Protein AF-A0A1M5V7E4-F1 (afdb_monomer_lite)

Radius of gyration: 26.94 Å; chains: 1; bounding box: 75×22×78 Å

Secondary structure (DSSP, 8-state):
--HHHHHHHHHHHHHHHHHHHHHHHHHHHHHHHHHHHHHHHHHHHHHHHTTHHHHHHHHHHHHHHHHHH---HHHHHHHHHHHHHHHHHHHHHHH-----SHHHHHT-HHHHHHHHHHHHHHHHHHHHHHHHHHHHH--

Foldseek 3Di:
DPVPVVVVVVVVVVVVVVVVVVVVVVLVVQLVVLVVLLVLLVVLLVVLVVCLVVLVVLLVLLVVVCVVPPDDVLSVVLNVLSVVLVVLSVVLVVVDDRQDDSVSSSVCVVVSVVSSVSSVVSSVSSVVSSVSSVVVNVD

pLDDT: mean 88.49, std 16.01, range [44.75, 98.88]

Structure (mmCIF, N/CA/C/O backbone):
data_AF-A0A1M5V7E4-F1
#
_entry.id   AF-A0A1M5V7E4-F1
#
loop_
_atom_site.group_PDB
_atom_site.id
_atom_site.type_symbol
_atom_site.label_atom_id
_atom_site.label_alt_id
_atom_site.label_comp_id
_atom_site.label_asym_id
_atom_site.label_entity_id
_atom_site.label_seq_id
_atom_site.pdbx_PDB_ins_code
_atom_site.Cartn_x
_atom_site.Cartn_y
_atom_site.Cartn_z
_atom_site.occupancy
_atom_site.B_iso_or_equiv
_atom_site.auth_seq_id
_atom_site.auth_comp_id
_atom_site.auth_asym_id
_atom_site.auth_atom_id
_atom_site.pdbx_PDB_model_num
ATOM 1 N N . MET A 1 1 ? -52.680 -0.027 52.954 1.00 45.16 1 MET A N 1
ATOM 2 C CA . MET A 1 1 ? -52.586 0.289 51.508 1.00 45.16 1 MET A CA 1
ATOM 3 C C . MET A 1 1 ? -51.191 0.829 51.155 1.00 45.16 1 MET A C 1
ATOM 5 O O . MET A 1 1 ? -51.073 1.968 50.741 1.00 45.16 1 MET A O 1
ATOM 9 N N . ILE A 1 2 ? -50.116 0.048 51.348 1.00 51.44 2 ILE A N 1
ATOM 10 C CA . ILE A 1 2 ? -48.725 0.499 51.071 1.00 51.44 2 ILE A CA 1
ATOM 11 C C . ILE A 1 2 ? -48.002 -0.452 50.093 1.00 51.44 2 ILE A C 1
ATOM 13 O O . ILE A 1 2 ? -47.110 -0.038 49.359 1.00 51.44 2 ILE A O 1
ATOM 17 N N . ALA A 1 3 ? -48.448 -1.709 49.988 1.00 46.22 3 ALA A N 1
ATOM 18 C CA . ALA A 1 3 ? -47.786 -2.734 49.179 1.00 46.22 3 ALA A CA 1
ATOM 19 C C . ALA A 1 3 ? -47.843 -2.480 47.656 1.00 46.22 3 ALA A C 1
ATOM 21 O O . ALA A 1 3 ? -46.914 -2.848 46.942 1.00 46.22 3 ALA A O 1
ATOM 22 N N . SER A 1 4 ? -48.881 -1.810 47.144 1.00 46.06 4 SER A N 1
ATOM 23 C CA . SER A 1 4 ? -49.078 -1.654 45.693 1.00 46.06 4 SER A CA 1
ATOM 24 C C . SER A 1 4 ? -48.144 -0.624 45.035 1.00 46.06 4 SER A C 1
ATOM 26 O O . SER A 1 4 ? -47.805 -0.777 43.864 1.00 46.06 4 SER A O 1
ATOM 28 N N . HIS A 1 5 ? -47.667 0.390 45.770 1.00 44.75 5 HIS A N 1
ATOM 29 C CA . HIS A 1 5 ? -46.775 1.430 45.223 1.00 44.75 5 HIS A CA 1
ATOM 30 C C . HIS A 1 5 ? -45.297 0.995 45.157 1.00 44.75 5 HIS A C 1
ATOM 32 O O . HIS A 1 5 ? -44.544 1.454 44.295 1.00 44.75 5 HIS A O 1
ATOM 38 N N . VAL A 1 6 ? -44.883 0.066 46.026 1.00 51.34 6 VAL A N 1
ATOM 39 C CA . VAL A 1 6 ? -43.507 -0.463 46.076 1.00 51.34 6 VAL A CA 1
ATOM 40 C C . VAL A 1 6 ? -43.249 -1.438 44.920 1.00 51.34 6 VAL A C 1
ATOM 42 O O . VAL A 1 6 ? -42.195 -1.412 44.292 1.00 51.34 6 VAL A O 1
ATOM 45 N N . VAL A 1 7 ? -44.242 -2.255 44.563 1.00 51.19 7 VAL A N 1
ATOM 46 C CA . VAL A 1 7 ? -44.113 -3.250 43.485 1.00 51.19 7 VAL A CA 1
ATOM 47 C C . VAL A 1 7 ? -44.005 -2.590 42.101 1.00 51.19 7 VAL A C 1
ATOM 49 O O . VAL A 1 7 ? -43.234 -3.051 41.259 1.00 51.19 7 VAL A O 1
ATOM 52 N N . GLY A 1 8 ? -44.722 -1.485 41.862 1.00 51.31 8 GLY A N 1
ATOM 53 C CA . GLY A 1 8 ? -44.655 -0.741 40.595 1.00 51.31 8 GLY A CA 1
ATOM 54 C C . GLY A 1 8 ? -43.306 -0.050 40.365 1.00 51.31 8 GLY A C 1
ATOM 55 O O . GLY A 1 8 ? -42.769 -0.089 39.260 1.00 51.31 8 GLY A O 1
ATOM 56 N N . SER A 1 9 ? -42.713 0.508 41.423 1.00 53.75 9 SER A N 1
ATOM 57 C CA . SER A 1 9 ? -41.407 1.177 41.371 1.00 53.75 9 SER A CA 1
ATOM 58 C C . SER A 1 9 ? -40.237 0.193 41.243 1.00 53.75 9 SER A C 1
ATOM 60 O O . SER A 1 9 ? -39.267 0.498 40.555 1.00 53.75 9 SER A O 1
ATOM 62 N N . VAL A 1 10 ? -40.339 -1.015 41.811 1.00 55.62 10 VAL A N 1
ATOM 63 C CA . VAL A 1 10 ? -39.356 -2.099 41.610 1.00 55.62 10 VAL A CA 1
ATOM 64 C C . VAL A 1 10 ? -39.426 -2.667 40.189 1.00 55.62 10 VAL A C 1
ATOM 66 O O . VAL A 1 10 ? -38.387 -2.848 39.562 1.00 55.62 10 VAL A O 1
ATOM 69 N N . ARG A 1 11 ? -40.627 -2.878 39.631 1.00 58.78 11 ARG A N 1
ATOM 70 C CA . ARG A 1 11 ? -40.801 -3.321 38.232 1.00 58.78 11 ARG A CA 1
ATOM 71 C C . ARG A 1 11 ? -40.280 -2.291 37.231 1.00 58.78 11 ARG A C 1
ATOM 73 O O . ARG A 1 11 ? -39.601 -2.664 36.285 1.00 58.78 11 ARG A O 1
ATOM 80 N N . TRP A 1 12 ? -40.529 -1.005 37.474 1.00 52.50 12 TRP A N 1
ATOM 81 C CA . TRP A 1 12 ? -40.000 0.086 36.653 1.00 52.50 12 TRP A CA 1
ATOM 82 C C . TRP A 1 12 ? -38.469 0.187 36.734 1.00 52.50 12 TRP A C 1
ATOM 84 O O . TRP A 1 12 ? -37.808 0.349 35.715 1.00 52.50 12 TRP A O 1
ATOM 94 N N . ARG A 1 13 ? -37.886 0.009 37.928 1.00 61.19 13 ARG A N 1
ATOM 95 C CA . ARG A 1 13 ? -36.425 -0.043 38.124 1.00 61.19 13 ARG A CA 1
ATOM 96 C C . ARG A 1 13 ? -35.781 -1.261 37.460 1.00 61.19 13 ARG A C 1
ATOM 98 O O . ARG A 1 13 ? -34.707 -1.121 36.892 1.00 61.19 13 ARG A O 1
ATOM 105 N N . LEU A 1 14 ? -36.432 -2.424 37.490 1.00 60.66 14 LEU A N 1
ATOM 106 C CA . LEU A 1 14 ? -35.959 -3.635 36.809 1.00 60.66 14 LEU A CA 1
ATOM 107 C C . LEU A 1 14 ? -36.050 -3.510 35.279 1.00 60.66 14 LEU A C 1
ATOM 109 O O . LEU A 1 14 ? -35.132 -3.931 34.584 1.00 60.66 14 LEU A O 1
ATOM 113 N N . LEU A 1 15 ? -37.105 -2.877 34.755 1.00 61.59 15 LEU A N 1
ATOM 114 C CA . LEU A 1 15 ? -37.247 -2.588 33.323 1.00 61.59 15 LEU A CA 1
ATOM 115 C C . LEU A 1 15 ? -36.218 -1.553 32.837 1.00 61.59 15 LEU A C 1
ATOM 117 O O . LEU A 1 15 ? -35.606 -1.747 31.791 1.00 61.59 15 LEU A O 1
ATOM 121 N N . LEU A 1 16 ? -35.963 -0.498 33.620 1.00 61.75 16 LEU A N 1
ATOM 122 C CA . LEU A 1 16 ? -34.913 0.485 33.329 1.00 61.75 16 LEU A CA 1
ATOM 123 C C . LEU A 1 16 ? -33.505 -0.122 33.406 1.00 61.75 16 LEU A C 1
ATOM 125 O O . LEU A 1 16 ? -32.674 0.164 32.549 1.00 61.75 16 LEU A O 1
ATOM 129 N N . ALA A 1 17 ? -33.243 -0.991 34.387 1.00 63.78 17 ALA A N 1
ATOM 130 C CA . ALA A 1 17 ? -31.972 -1.706 34.490 1.00 63.78 17 ALA A CA 1
ATOM 131 C C . ALA A 1 17 ? -31.765 -2.677 33.315 1.00 63.78 17 ALA A C 1
ATOM 133 O O . ALA A 1 17 ? -30.669 -2.751 32.769 1.00 63.78 17 ALA A O 1
ATOM 134 N N . SER A 1 18 ? -32.824 -3.366 32.872 1.00 64.06 18 SER A N 1
ATOM 135 C CA . SER A 1 18 ? -32.777 -4.248 31.700 1.00 64.06 18 SER A CA 1
ATOM 136 C C . SER A 1 18 ? -32.491 -3.488 30.401 1.00 64.06 18 SER A C 1
ATOM 138 O O . SER A 1 18 ? -31.799 -4.018 29.536 1.00 64.06 18 SER A O 1
ATOM 140 N N . PHE A 1 19 ? -32.998 -2.260 30.254 1.00 62.31 19 PHE A N 1
ATOM 141 C CA . PHE A 1 19 ? -32.734 -1.424 29.078 1.00 62.31 19 PHE A CA 1
ATOM 142 C C . PHE A 1 19 ? -31.300 -0.865 29.071 1.00 62.31 19 PHE A C 1
ATOM 144 O O . PHE A 1 19 ? -30.668 -0.799 28.020 1.00 62.31 19 PHE A O 1
ATOM 151 N N . LEU A 1 20 ? -30.749 -0.533 30.245 1.00 63.69 20 LEU A N 1
ATOM 152 C CA . LEU A 1 20 ? -29.380 -0.022 30.376 1.00 63.69 20 LEU A CA 1
ATOM 153 C C . LEU A 1 20 ? -28.316 -1.072 29.997 1.00 63.69 20 LEU A C 1
ATOM 155 O O . LEU A 1 20 ? -27.314 -0.734 29.375 1.00 63.69 20 LEU A O 1
ATOM 159 N N . VAL A 1 21 ? -28.543 -2.349 30.334 1.00 70.50 21 VAL A N 1
ATOM 160 C CA . VAL A 1 21 ? -27.611 -3.450 30.016 1.00 70.50 21 VAL A CA 1
ATOM 161 C C . VAL A 1 21 ? -27.526 -3.708 28.506 1.00 70.50 21 VAL A C 1
ATO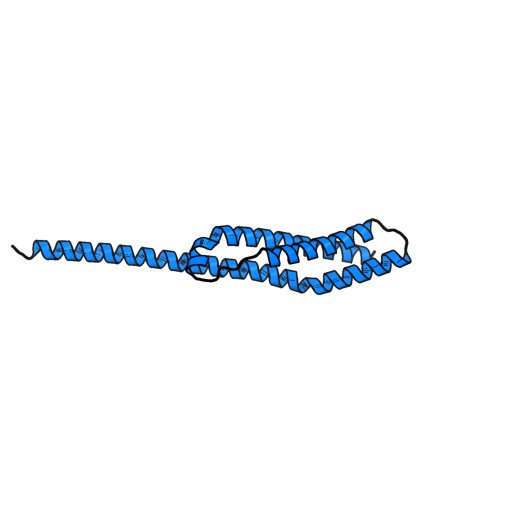M 163 O O . VAL A 1 21 ? -26.440 -3.961 27.99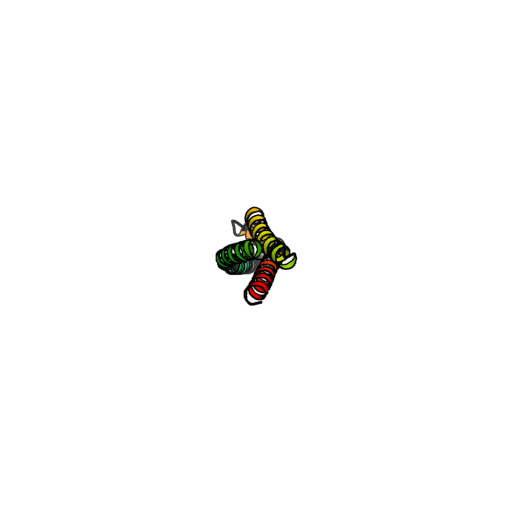0 1.00 70.50 21 VAL A O 1
ATOM 166 N N . LEU A 1 22 ? -28.643 -3.586 27.782 1.00 70.19 22 LEU A N 1
ATOM 167 C CA . LEU A 1 22 ? -28.679 -3.767 26.324 1.00 70.19 22 LEU A CA 1
ATOM 168 C C . LEU A 1 22 ? -27.873 -2.686 25.584 1.00 70.19 22 LEU A C 1
ATOM 170 O O . LEU A 1 22 ? -27.170 -2.997 24.628 1.00 70.19 22 LEU A O 1
ATOM 174 N N . ALA A 1 23 ? -27.923 -1.434 26.048 1.00 71.12 23 ALA A N 1
ATOM 175 C CA . ALA A 1 23 ? -27.194 -0.329 25.422 1.00 71.12 23 ALA A CA 1
ATOM 176 C C . ALA A 1 23 ? -25.665 -0.435 25.587 1.00 71.12 23 ALA A C 1
ATOM 178 O O . ALA A 1 23 ? -24.919 -0.010 24.706 1.00 71.12 23 ALA A O 1
ATOM 179 N N . VAL A 1 24 ? -25.192 -1.000 26.703 1.00 72.25 24 VAL A N 1
ATOM 180 C CA . VAL A 1 24 ? -23.755 -1.241 26.935 1.00 72.25 24 VAL A CA 1
ATOM 181 C C . VAL A 1 24 ? -23.255 -2.413 26.087 1.00 72.25 24 VAL A C 1
ATOM 183 O O . VAL A 1 24 ? -22.161 -2.345 25.534 1.00 72.25 24 VAL A O 1
ATOM 186 N N . ALA A 1 25 ? -24.066 -3.463 25.927 1.00 73.81 25 ALA A N 1
ATOM 187 C CA . ALA A 1 25 ? -23.704 -4.610 25.097 1.00 73.81 25 ALA A CA 1
ATOM 188 C C . ALA A 1 25 ? -23.518 -4.231 23.615 1.00 73.81 25 ALA A C 1
ATOM 190 O O . ALA A 1 25 ? -22.539 -4.657 23.007 1.00 73.81 25 ALA A O 1
ATOM 191 N N . CYS A 1 26 ? -24.398 -3.391 23.053 1.00 73.38 26 CYS A N 1
ATOM 192 C CA . CYS A 1 26 ? -24.267 -2.945 21.661 1.00 73.38 26 CYS A CA 1
ATOM 193 C C . CYS A 1 26 ? -23.002 -2.108 21.412 1.00 73.38 26 CYS A C 1
ATOM 195 O O . CYS A 1 26 ? -22.353 -2.290 20.389 1.00 73.38 26 CYS A O 1
ATOM 197 N N . GLN A 1 27 ? -22.623 -1.226 22.344 1.00 75.25 27 GLN A N 1
ATOM 198 C CA . GLN A 1 27 ? -21.414 -0.402 22.191 1.00 75.25 27 GLN A CA 1
ATOM 199 C C . GLN A 1 27 ? -20.136 -1.245 22.206 1.00 75.25 27 GLN A C 1
ATOM 201 O O . GLN A 1 27 ? -19.241 -1.019 21.399 1.00 75.25 27 GLN A O 1
ATOM 206 N N . ASN A 1 28 ? -20.068 -2.262 23.070 1.00 84.94 28 ASN A N 1
ATOM 207 C CA . ASN A 1 28 ? -18.918 -3.166 23.102 1.00 84.94 28 ASN A CA 1
ATOM 208 C C . ASN A 1 28 ? -18.771 -3.983 21.808 1.00 84.94 28 ASN A C 1
ATOM 210 O O . ASN A 1 28 ? -17.647 -4.279 21.414 1.00 84.94 28 ASN A O 1
ATOM 214 N N . GLN A 1 29 ? -19.881 -4.348 21.156 1.00 90.81 29 GLN A N 1
ATOM 215 C CA . GLN A 1 29 ? -19.843 -5.081 19.889 1.00 90.81 29 GLN A CA 1
ATOM 216 C C . GLN A 1 29 ? -19.286 -4.215 18.747 1.00 90.81 29 GLN A C 1
ATOM 218 O O . GLN A 1 29 ? -18.406 -4.666 18.024 1.00 90.81 29 GLN A O 1
ATOM 223 N N . GLU A 1 30 ? -19.745 -2.969 18.618 1.00 92.38 30 GLU A N 1
ATOM 224 C CA . GLU A 1 30 ? -19.282 -2.038 17.576 1.00 92.38 30 GLU A CA 1
ATOM 225 C C . GLU A 1 30 ? -17.784 -1.712 17.705 1.00 92.38 30 GLU A C 1
ATOM 227 O O . GLU A 1 30 ? -17.056 -1.686 16.713 1.00 92.38 30 GLU A O 1
ATOM 232 N N . VAL A 1 31 ? -17.295 -1.519 18.936 1.00 96.00 31 VAL A N 1
ATOM 233 C CA . VAL A 1 31 ? -15.863 -1.304 19.202 1.00 96.00 31 VAL A CA 1
ATOM 234 C C . VAL A 1 31 ? -15.026 -2.499 18.742 1.00 96.00 31 VAL A C 1
ATOM 236 O O . VAL A 1 31 ? -13.972 -2.305 18.136 1.00 96.00 31 VAL A O 1
ATOM 239 N N . GLU A 1 32 ? -15.486 -3.724 19.000 1.00 96.81 32 GLU A N 1
ATOM 240 C CA . GLU A 1 32 ? -14.772 -4.938 18.595 1.00 96.81 32 GLU A CA 1
ATOM 241 C C . GLU A 1 32 ? -14.792 -5.142 17.074 1.00 96.81 32 GLU A C 1
ATOM 243 O O . GLU A 1 32 ? -13.757 -5.435 16.479 1.00 96.81 32 GLU A O 1
ATOM 248 N N . GLU A 1 33 ? -15.933 -4.918 16.420 1.00 97.12 33 GLU A N 1
ATOM 249 C CA . GLU A 1 33 ? -16.043 -4.982 14.957 1.00 97.12 33 GLU A CA 1
ATOM 250 C C . GLU A 1 33 ? -15.097 -3.977 14.278 1.00 97.12 33 GLU A C 1
ATOM 252 O O . GLU A 1 33 ? -14.362 -4.330 13.351 1.00 97.12 33 GLU A O 1
ATOM 257 N N . ASN A 1 34 ? -15.037 -2.743 14.785 1.00 98.12 34 ASN A N 1
ATOM 258 C CA . ASN A 1 34 ? -14.138 -1.719 14.254 1.00 98.12 34 ASN A CA 1
ATOM 259 C C . ASN A 1 34 ? -12.663 -2.012 14.572 1.00 98.12 34 ASN A C 1
ATOM 261 O O . ASN A 1 34 ? -11.788 -1.656 13.782 1.00 98.12 34 ASN A O 1
ATOM 265 N N . ARG A 1 35 ? -12.362 -2.696 15.681 1.00 98.19 35 ARG A N 1
ATOM 266 C CA . ARG A 1 35 ? -11.002 -3.161 15.991 1.00 98.19 35 ARG A CA 1
ATOM 267 C C . ARG A 1 35 ? -10.530 -4.194 14.969 1.00 98.19 35 ARG A C 1
ATOM 269 O O . ARG A 1 35 ? -9.460 -4.016 14.394 1.00 98.19 35 ARG A O 1
ATOM 276 N N . ILE A 1 36 ? -11.362 -5.192 14.671 1.00 98.31 36 ILE A N 1
ATOM 277 C CA . ILE A 1 36 ? -11.088 -6.203 13.636 1.00 98.31 36 ILE A CA 1
ATOM 278 C C . ILE A 1 36 ? -10.891 -5.537 12.269 1.00 98.31 36 ILE A C 1
ATOM 280 O O . ILE A 1 36 ? -9.970 -5.879 11.530 1.00 98.31 36 ILE A O 1
ATOM 284 N N . LEU A 1 37 ? -11.722 -4.549 11.928 1.00 98.50 37 LEU A N 1
ATOM 285 C CA . LEU A 1 37 ? -11.580 -3.828 10.666 1.00 98.50 37 LEU A CA 1
ATOM 286 C C . LEU A 1 37 ? -10.270 -3.026 10.595 1.00 98.50 37 LEU A C 1
ATOM 288 O O . LEU A 1 37 ? -9.622 -3.006 9.550 1.00 98.50 37 LEU A O 1
ATOM 292 N N . ALA A 1 38 ? -9.847 -2.390 11.691 1.00 98.56 38 ALA A N 1
ATOM 293 C CA . ALA A 1 38 ? -8.556 -1.704 11.754 1.00 98.56 38 ALA A CA 1
ATOM 294 C C . ALA A 1 38 ? -7.373 -2.678 11.587 1.00 98.56 38 ALA A C 1
ATOM 296 O O . ALA A 1 38 ? -6.391 -2.341 10.923 1.00 98.56 38 ALA A O 1
ATOM 297 N N . GLU A 1 39 ? -7.470 -3.889 12.139 1.00 98.56 39 GLU A N 1
ATOM 298 C CA . GLU A 1 39 ? -6.481 -4.956 11.936 1.00 98.56 39 GLU A CA 1
ATOM 299 C C . GLU A 1 39 ? -6.439 -5.440 10.479 1.00 98.56 39 GLU A C 1
ATOM 301 O O . GLU A 1 39 ? -5.357 -5.632 9.926 1.00 98.56 39 GLU A O 1
ATOM 306 N N . ASP A 1 40 ? -7.590 -5.578 9.817 1.00 98.62 40 ASP A N 1
ATOM 307 C CA . ASP A 1 40 ? -7.675 -5.952 8.398 1.00 98.62 40 ASP A CA 1
ATOM 308 C C . ASP A 1 40 ? -7.072 -4.867 7.480 1.00 98.62 40 ASP A C 1
ATOM 310 O O . ASP A 1 40 ? -6.314 -5.174 6.558 1.00 98.62 40 ASP A O 1
ATOM 314 N N . VAL A 1 41 ? -7.303 -3.580 7.779 1.00 98.81 41 VAL A N 1
ATOM 315 C CA . VAL A 1 41 ? -6.615 -2.458 7.105 1.00 98.81 41 VAL A CA 1
ATOM 316 C C . VAL A 1 41 ? -5.094 -2.616 7.201 1.00 98.81 41 VAL A C 1
ATOM 318 O O . VAL A 1 41 ? -4.395 -2.516 6.189 1.00 98.81 41 VAL A O 1
ATOM 321 N N . MET A 1 42 ? -4.581 -2.886 8.405 1.00 98.75 42 MET A N 1
ATOM 322 C CA . MET A 1 42 ? -3.142 -3.029 8.634 1.00 98.75 42 MET A CA 1
ATOM 323 C C . MET A 1 42 ? -2.564 -4.311 8.034 1.00 98.75 42 MET A C 1
ATOM 325 O O . MET A 1 42 ? -1.438 -4.291 7.548 1.00 98.75 42 MET A O 1
ATOM 329 N N . THR A 1 43 ? -3.341 -5.391 7.976 1.00 98.81 43 THR A N 1
ATOM 330 C CA . THR A 1 43 ? -2.934 -6.643 7.324 1.00 98.81 43 THR A CA 1
ATOM 331 C C . THR A 1 43 ? -2.624 -6.400 5.849 1.00 98.81 43 THR A C 1
ATOM 333 O O . THR A 1 43 ? -1.550 -6.763 5.371 1.00 98.81 43 THR A O 1
ATOM 336 N N . VAL A 1 44 ? -3.508 -5.699 5.131 1.00 98.81 44 VAL A N 1
ATOM 337 C CA . VAL A 1 44 ? -3.267 -5.373 3.716 1.00 98.81 44 VAL A CA 1
ATOM 338 C C . VAL A 1 44 ? -2.109 -4.399 3.536 1.00 98.81 44 VAL A C 1
ATOM 340 O O . VAL A 1 44 ? -1.333 -4.543 2.589 1.00 98.81 44 VAL A O 1
ATOM 343 N N . HIS A 1 45 ? -1.954 -3.432 4.443 1.00 98.75 45 HIS A N 1
ATOM 344 C CA . HIS A 1 45 ? -0.775 -2.568 4.463 1.00 98.75 45 HIS A CA 1
ATOM 345 C C . HIS A 1 45 ? 0.518 -3.384 4.582 1.00 98.75 45 HIS A C 1
ATOM 347 O O . HIS A 1 45 ? 1.429 -3.190 3.777 1.00 98.75 45 HIS A O 1
ATOM 353 N N . ASP A 1 46 ? 0.600 -4.300 5.545 1.00 98.75 46 ASP A N 1
ATOM 354 C CA . ASP A 1 46 ? 1.815 -5.063 5.833 1.00 98.75 46 ASP A CA 1
ATOM 355 C C . ASP A 1 46 ? 2.171 -6.008 4.678 1.00 98.75 46 ASP A C 1
ATOM 357 O O . ASP A 1 46 ? 3.329 -6.068 4.252 1.00 98.75 46 ASP A O 1
ATOM 361 N N . GLU A 1 47 ? 1.173 -6.679 4.098 1.00 98.56 47 GLU A N 1
ATOM 362 C CA . GLU A 1 47 ? 1.342 -7.512 2.902 1.00 98.56 47 GLU A CA 1
ATOM 363 C C . GLU A 1 47 ? 1.857 -6.709 1.702 1.00 98.56 47 GLU A C 1
ATOM 365 O 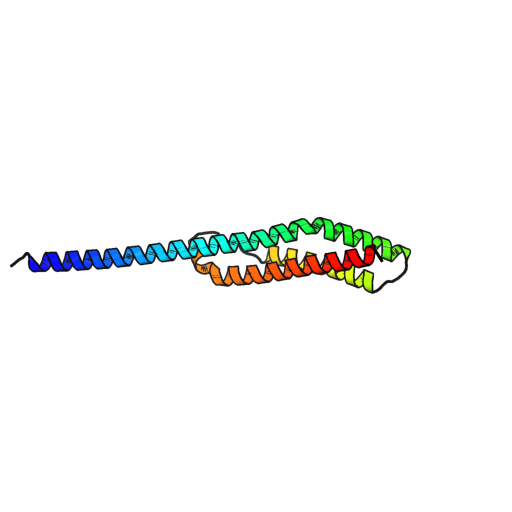O . GLU A 1 47 ? 2.757 -7.151 0.980 1.00 98.56 47 GLU A O 1
ATOM 370 N N . ALA A 1 48 ? 1.311 -5.513 1.482 1.00 98.31 48 ALA A N 1
ATOM 371 C CA . ALA A 1 48 ? 1.756 -4.626 0.418 1.00 98.31 48 ALA A CA 1
ATOM 372 C C . ALA A 1 48 ? 3.168 -4.074 0.692 1.00 98.31 48 ALA A C 1
ATOM 374 O O . ALA A 1 48 ? 4.003 -4.014 -0.217 1.00 98.31 48 ALA A O 1
ATOM 375 N N . MET A 1 49 ? 3.473 -3.728 1.945 1.00 97.88 49 MET A N 1
ATOM 376 C CA . MET A 1 49 ? 4.785 -3.240 2.373 1.00 97.88 49 MET A CA 1
ATOM 377 C C . MET A 1 49 ? 5.884 -4.291 2.218 1.00 97.88 49 MET A C 1
ATOM 379 O O . MET A 1 49 ? 7.004 -3.945 1.829 1.00 97.88 49 MET A O 1
ATOM 383 N N . ALA A 1 50 ? 5.570 -5.573 2.418 1.00 98.31 50 ALA A N 1
ATOM 384 C CA . ALA A 1 50 ? 6.508 -6.674 2.197 1.00 98.31 50 ALA A CA 1
ATOM 385 C C . ALA A 1 50 ? 7.052 -6.726 0.754 1.00 98.31 50 ALA A C 1
ATOM 387 O O . ALA A 1 50 ? 8.143 -7.244 0.517 1.00 98.31 50 ALA A O 1
ATOM 388 N N . LYS A 1 51 ? 6.334 -6.139 -0.214 1.00 98.31 51 LYS A N 1
ATOM 389 C CA . LYS A 1 51 ? 6.730 -6.094 -1.629 1.00 98.31 51 LYS A CA 1
ATOM 390 C C . LYS A 1 51 ? 7.589 -4.881 -2.003 1.00 98.31 51 LYS A C 1
ATOM 392 O O . LYS A 1 51 ? 8.091 -4.813 -3.125 1.00 98.31 51 LYS A O 1
ATOM 397 N N . MET A 1 52 ? 7.805 -3.923 -1.095 1.00 95.75 52 MET A N 1
ATOM 398 C CA . MET A 1 52 ? 8.543 -2.688 -1.410 1.00 95.75 52 MET A CA 1
ATOM 399 C C . MET A 1 52 ? 9.992 -2.945 -1.837 1.00 95.75 52 MET A C 1
ATOM 401 O O . MET A 1 52 ? 10.490 -2.277 -2.746 1.00 95.75 52 MET A O 1
ATOM 405 N N . THR A 1 53 ? 10.658 -3.925 -1.221 1.00 97.25 53 THR A N 1
ATOM 406 C CA . THR A 1 53 ? 12.027 -4.318 -1.592 1.00 97.25 53 THR A CA 1
ATOM 407 C C . THR A 1 53 ? 12.070 -4.862 -3.020 1.00 97.25 53 THR A C 1
ATOM 409 O O . THR A 1 53 ? 12.859 -4.379 -3.830 1.00 97.25 53 THR A O 1
ATOM 412 N N . GLN A 1 54 ? 11.153 -5.771 -3.367 1.00 98.12 54 GLN A N 1
ATOM 413 C CA . GLN A 1 54 ? 11.031 -6.325 -4.719 1.00 98.12 54 GLN A CA 1
ATOM 414 C C . GLN A 1 54 ? 10.785 -5.221 -5.757 1.00 98.12 54 GLN A C 1
ATOM 416 O O . GLN A 1 54 ? 11.436 -5.193 -6.798 1.00 98.12 54 GLN A O 1
ATOM 421 N N . MET A 1 55 ? 9.897 -4.262 -5.473 1.00 98.38 55 MET A N 1
ATOM 422 C CA . MET A 1 55 ? 9.659 -3.127 -6.375 1.00 98.38 55 MET A CA 1
ATOM 423 C C . MET A 1 55 ? 10.923 -2.300 -6.623 1.00 98.38 55 MET A C 1
ATOM 425 O O . MET A 1 55 ? 11.176 -1.868 -7.751 1.00 98.38 55 MET A O 1
ATOM 429 N N . HIS A 1 56 ? 11.716 -2.063 -5.575 1.00 97.56 56 HIS A N 1
ATOM 430 C CA . HIS A 1 56 ? 12.968 -1.327 -5.695 1.00 97.56 56 HIS A CA 1
ATOM 431 C C . HIS A 1 56 ? 13.979 -2.075 -6.571 1.00 97.56 56 HIS A C 1
ATOM 433 O O . HIS A 1 56 ? 14.596 -1.465 -7.445 1.00 97.56 56 HIS A O 1
ATOM 439 N N . GLU A 1 57 ? 14.118 -3.384 -6.372 1.00 98.25 57 GLU A N 1
ATOM 440 C CA . GLU A 1 57 ? 15.007 -4.243 -7.159 1.00 98.25 57 GLU A CA 1
ATOM 441 C C . GLU A 1 57 ? 14.587 -4.308 -8.632 1.00 98.25 57 GLU A C 1
ATOM 443 O O . GLU A 1 57 ? 15.423 -4.122 -9.517 1.00 98.25 57 GLU A O 1
ATOM 448 N N . LEU A 1 58 ? 13.294 -4.500 -8.911 1.00 98.44 58 LEU A N 1
ATOM 449 C CA . LEU A 1 58 ? 12.751 -4.521 -10.273 1.00 98.44 58 LEU A CA 1
ATOM 450 C C . LEU A 1 58 ? 13.011 -3.204 -11.006 1.00 98.44 58 LEU A C 1
ATOM 452 O O . LEU A 1 58 ? 13.408 -3.206 -12.172 1.00 98.44 58 LEU A O 1
ATOM 456 N N . ARG A 1 59 ? 12.854 -2.072 -10.313 1.00 97.50 59 ARG A N 1
ATOM 457 C CA . ARG A 1 59 ? 13.174 -0.754 -10.867 1.00 97.50 59 ARG A CA 1
ATOM 458 C C . ARG A 1 59 ? 14.647 -0.660 -11.274 1.00 97.50 59 ARG A C 1
ATOM 460 O O . ARG A 1 59 ? 14.925 -0.231 -12.390 1.00 97.50 59 ARG A O 1
ATOM 467 N N . LEU A 1 60 ? 15.576 -1.077 -10.408 1.00 96.56 60 LEU A N 1
ATOM 468 C CA . LEU A 1 60 ? 17.014 -1.049 -10.715 1.00 96.56 60 LEU A CA 1
ATOM 469 C C . LEU A 1 60 ? 17.363 -1.933 -11.923 1.00 96.56 60 LEU A C 1
ATOM 471 O O . LEU A 1 60 ? 18.169 -1.539 -12.766 1.00 96.56 60 LEU A O 1
ATOM 475 N N . GLN A 1 61 ? 16.736 -3.107 -12.039 1.00 95.94 61 GLN A N 1
ATOM 476 C CA . GLN A 1 61 ? 16.936 -4.001 -13.184 1.00 95.94 61 GLN A CA 1
ATOM 477 C C . GLN A 1 61 ? 16.443 -3.372 -14.496 1.00 95.94 61 GLN A C 1
ATOM 479 O O . GLN A 1 61 ? 17.143 -3.416 -15.510 1.00 95.94 61 GLN A O 1
ATOM 484 N N . LEU A 1 62 ? 15.266 -2.739 -14.475 1.00 95.19 62 LEU A N 1
ATOM 485 C CA . LEU A 1 62 ? 14.712 -2.029 -15.629 1.00 95.19 62 LEU A CA 1
ATOM 486 C C . LEU A 1 62 ? 15.574 -0.825 -16.045 1.00 95.19 62 LEU A C 1
ATOM 488 O O . LEU A 1 62 ? 15.836 -0.646 -17.235 1.00 95.19 62 LEU A O 1
ATOM 492 N N . GLU A 1 63 ? 16.065 -0.038 -15.084 1.00 92.50 63 GLU A N 1
ATOM 493 C CA . GLU A 1 63 ? 16.989 1.080 -15.334 1.00 92.50 63 GLU A CA 1
ATOM 494 C C . GLU A 1 63 ? 18.290 0.596 -15.999 1.00 92.50 63 GLU A C 1
ATOM 496 O O . GLU A 1 63 ? 18.751 1.193 -16.976 1.00 92.50 63 GLU A O 1
ATOM 501 N N . GLY A 1 64 ? 18.840 -0.535 -15.540 1.00 91.75 64 GLY A N 1
ATOM 502 C CA . GLY A 1 64 ? 20.005 -1.172 -16.159 1.00 91.75 64 GLY A CA 1
ATOM 503 C C . GLY A 1 64 ? 19.754 -1.615 -17.606 1.00 91.75 64 GLY A C 1
ATOM 504 O O . GLY A 1 64 ? 20.600 -1.398 -18.477 1.00 91.75 64 GLY A O 1
ATOM 505 N N . ARG A 1 65 ? 18.573 -2.179 -17.896 1.00 87.06 65 ARG A N 1
ATOM 506 C CA . ARG A 1 65 ? 18.187 -2.617 -19.250 1.00 87.06 65 ARG A CA 1
ATOM 507 C C . ARG A 1 65 ? 18.010 -1.444 -20.221 1.00 87.06 65 ARG A C 1
ATOM 509 O O . ARG A 1 65 ? 18.458 -1.535 -21.369 1.00 87.06 65 ARG A O 1
ATOM 516 N N . ALA A 1 66 ? 17.412 -0.342 -19.763 1.00 81.19 66 ALA A N 1
ATOM 517 C CA . ALA A 1 66 ? 17.240 0.878 -20.558 1.00 81.19 66 ALA A CA 1
ATOM 518 C C . ALA A 1 66 ? 18.588 1.498 -20.972 1.00 81.19 66 ALA A C 1
ATOM 520 O O . ALA A 1 66 ? 18.751 1.929 -22.113 1.00 81.19 66 ALA A O 1
ATOM 521 N N . GLY A 1 67 ? 19.581 1.486 -20.074 1.00 74.25 67 GLY A N 1
ATOM 522 C CA . GLY A 1 67 ? 20.922 2.006 -20.356 1.00 74.25 67 GLY A CA 1
ATOM 523 C C . GLY A 1 67 ? 21.683 1.240 -21.448 1.00 74.25 67 GLY A C 1
ATOM 524 O O . GLY A 1 67 ? 22.508 1.831 -22.140 1.00 74.25 67 GLY A O 1
ATOM 525 N N . GLY A 1 68 ? 21.396 -0.054 -21.632 1.00 66.06 68 GLY A N 1
ATOM 526 C CA . GLY A 1 68 ? 22.058 -0.902 -22.631 1.00 66.06 68 GLY A CA 1
ATOM 527 C C . GLY A 1 68 ? 21.380 -0.960 -24.005 1.00 66.06 68 GLY A C 1
ATOM 528 O O . GLY A 1 68 ? 22.038 -1.320 -24.978 1.00 66.06 68 GLY A O 1
ATOM 529 N N . SER A 1 69 ? 20.089 -0.613 -24.100 1.00 62.97 69 SER A N 1
ATOM 530 C CA . SER A 1 69 ? 19.255 -0.920 -25.282 1.00 62.97 69 SER A CA 1
ATOM 531 C C . SER A 1 69 ? 18.715 0.310 -26.031 1.00 62.97 69 SER A C 1
ATOM 533 O O . SER A 1 69 ? 18.074 0.158 -27.069 1.00 62.97 69 SER A O 1
ATOM 535 N N . GLY A 1 70 ? 18.979 1.527 -25.540 1.00 63.66 70 GLY A N 1
ATOM 536 C CA . GLY A 1 70 ? 18.351 2.754 -26.046 1.00 63.66 70 GLY A CA 1
ATOM 537 C C . GLY A 1 70 ? 16.959 3.001 -25.437 1.00 63.66 70 GLY A C 1
ATOM 538 O O . GLY A 1 70 ? 16.511 2.227 -24.590 1.00 63.66 70 GLY A O 1
ATOM 539 N N . PRO A 1 71 ? 16.274 4.101 -25.805 1.00 71.06 71 PRO A N 1
ATOM 540 C CA . PRO A 1 71 ? 15.003 4.476 -25.187 1.00 71.06 71 PRO A CA 1
ATOM 541 C C . PRO A 1 71 ? 13.887 3.473 -25.522 1.00 71.06 71 PRO A C 1
ATOM 543 O O . PRO A 1 71 ? 13.403 3.428 -26.652 1.00 71.06 71 PRO A O 1
ATOM 546 N N . ASP A 1 72 ? 13.455 2.711 -24.515 1.00 87.50 72 ASP A N 1
ATOM 547 C CA . ASP A 1 72 ? 12.284 1.832 -24.562 1.00 87.50 72 ASP A CA 1
ATOM 548 C C . ASP A 1 72 ? 11.129 2.467 -23.754 1.00 87.50 72 ASP A C 1
ATOM 550 O O . ASP A 1 72 ? 11.218 2.582 -22.523 1.00 87.50 72 ASP A O 1
ATOM 554 N N . PRO A 1 73 ? 10.043 2.908 -24.417 1.00 90.94 73 PRO A N 1
ATOM 555 C CA . PRO A 1 73 ? 8.921 3.553 -23.742 1.00 90.94 73 PRO A CA 1
ATOM 556 C C . PRO A 1 73 ? 8.157 2.611 -22.799 1.00 90.94 73 PRO A C 1
ATOM 558 O O . PRO A 1 73 ? 7.571 3.088 -21.825 1.00 90.94 73 PRO A O 1
ATOM 561 N N . GLU A 1 74 ? 8.164 1.293 -23.035 1.00 93.81 74 GLU A N 1
ATOM 562 C CA . GLU A 1 74 ? 7.505 0.325 -22.150 1.00 93.81 74 GLU A CA 1
ATOM 563 C C . GLU A 1 74 ? 8.280 0.166 -20.839 1.00 93.81 74 GLU A C 1
ATOM 565 O O . GLU A 1 74 ? 7.673 0.144 -19.764 1.00 93.81 74 GLU A O 1
ATOM 570 N N . ILE A 1 75 ? 9.616 0.139 -20.911 1.00 94.62 75 ILE A N 1
ATOM 571 C CA . ILE A 1 75 ? 10.485 0.128 -19.725 1.00 94.62 75 ILE A CA 1
ATOM 572 C C . ILE A 1 75 ? 10.299 1.416 -18.914 1.00 94.62 75 ILE A C 1
ATOM 574 O O . ILE A 1 75 ? 10.111 1.351 -17.697 1.00 94.62 75 ILE A O 1
ATOM 578 N N . GLY A 1 76 ? 10.278 2.577 -19.578 1.00 94.19 76 GLY A N 1
ATOM 579 C CA . GLY A 1 76 ? 10.023 3.861 -18.917 1.00 94.19 76 GLY A CA 1
ATOM 580 C C . GLY A 1 76 ? 8.674 3.892 -18.190 1.00 94.19 76 GLY A C 1
ATOM 581 O O . GLY A 1 76 ? 8.602 4.274 -17.022 1.00 94.19 76 GLY A O 1
ATOM 582 N N . ALA A 1 77 ? 7.610 3.410 -18.838 1.00 96.06 77 ALA A N 1
ATOM 583 C CA . ALA A 1 77 ? 6.280 3.333 -18.235 1.00 96.06 77 ALA A CA 1
ATOM 584 C C . ALA A 1 77 ? 6.205 2.352 -17.049 1.00 96.06 77 ALA A C 1
ATOM 586 O O . ALA A 1 77 ? 5.442 2.578 -16.109 1.00 96.06 77 ALA A O 1
ATOM 587 N N . ALA A 1 78 ? 6.974 1.259 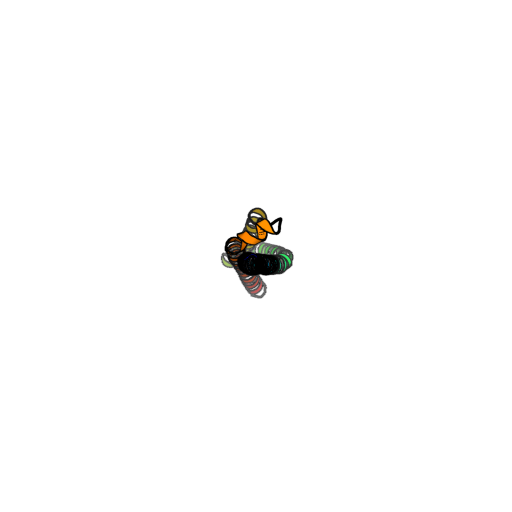-17.072 1.00 97.50 78 ALA A N 1
ATOM 588 C CA . ALA A 1 78 ? 7.041 0.314 -15.959 1.00 97.50 78 ALA A CA 1
ATOM 589 C C . ALA A 1 78 ? 7.784 0.891 -14.744 1.00 97.50 78 ALA A C 1
ATOM 591 O O . ALA A 1 78 ? 7.313 0.736 -13.617 1.00 97.50 78 ALA A O 1
ATOM 592 N N . ILE A 1 79 ? 8.887 1.613 -14.969 1.00 97.12 79 ILE A N 1
ATOM 593 C CA . ILE A 1 79 ? 9.609 2.335 -13.910 1.00 97.12 79 ILE A CA 1
ATOM 594 C C . ILE A 1 79 ? 8.695 3.376 -13.250 1.00 97.12 79 ILE A C 1
ATOM 596 O O . ILE A 1 79 ? 8.593 3.406 -12.023 1.00 97.12 79 ILE A O 1
ATOM 600 N N . GLU A 1 80 ? 7.988 4.185 -14.046 1.00 97.44 80 GLU A N 1
ATOM 601 C CA . GLU A 1 80 ? 7.052 5.190 -13.523 1.00 97.44 80 GLU A CA 1
ATOM 602 C C . GLU A 1 80 ? 5.930 4.533 -12.704 1.00 97.44 80 GLU A C 1
ATOM 604 O O . GLU A 1 80 ? 5.605 5.011 -11.619 1.00 97.44 80 GLU A O 1
ATOM 609 N N . ALA A 1 81 ? 5.378 3.404 -13.166 1.00 98.50 81 ALA A N 1
ATOM 610 C CA . ALA A 1 81 ? 4.335 2.676 -12.443 1.00 98.50 81 ALA A CA 1
ATOM 611 C C . ALA A 1 81 ? 4.814 2.162 -11.072 1.00 98.50 81 ALA A C 1
ATOM 613 O O . ALA A 1 81 ? 4.112 2.346 -10.077 1.00 98.50 81 ALA A O 1
ATOM 614 N N . LEU A 1 82 ? 6.017 1.575 -10.997 1.00 98.62 82 LEU A N 1
ATOM 615 C CA . LEU A 1 82 ? 6.626 1.148 -9.729 1.00 98.62 82 LEU A CA 1
ATOM 616 C C . LEU A 1 82 ? 6.803 2.340 -8.776 1.00 98.62 82 LEU A C 1
ATOM 618 O O . LEU A 1 82 ? 6.431 2.280 -7.604 1.00 98.62 82 LEU A O 1
ATOM 622 N N . GLN A 1 83 ? 7.338 3.457 -9.274 1.00 98.19 83 GLN A N 1
ATOM 623 C CA . GLN A 1 83 ? 7.530 4.656 -8.458 1.00 98.19 83 GLN A CA 1
ATOM 624 C C . GLN A 1 83 ? 6.199 5.268 -8.005 1.00 98.19 83 GLN A C 1
ATOM 626 O O . GLN A 1 83 ? 6.086 5.725 -6.867 1.00 98.19 83 GLN A O 1
ATOM 631 N N . GLN A 1 84 ? 5.184 5.280 -8.868 1.00 98.56 84 GLN A N 1
ATOM 632 C CA . GLN A 1 84 ? 3.861 5.796 -8.543 1.00 98.56 84 GLN A CA 1
ATOM 633 C C . GLN A 1 84 ? 3.190 4.962 -7.449 1.00 98.56 84 GLN A C 1
ATOM 635 O O . GLN A 1 84 ? 2.719 5.544 -6.474 1.00 98.56 84 GLN A O 1
ATOM 640 N N . ALA A 1 85 ? 3.194 3.633 -7.567 1.00 98.62 85 ALA A N 1
ATOM 641 C CA . ALA A 1 85 ? 2.638 2.739 -6.552 1.00 98.62 85 ALA A CA 1
ATOM 642 C C . ALA A 1 85 ? 3.367 2.889 -5.201 1.00 98.62 85 ALA A C 1
ATOM 644 O O . ALA A 1 85 ? 2.728 3.009 -4.156 1.00 98.62 85 ALA A O 1
ATOM 645 N N . HIS A 1 86 ? 4.698 3.025 -5.217 1.00 98.38 86 HIS A N 1
ATOM 646 C CA . HIS A 1 86 ? 5.469 3.329 -4.008 1.00 98.38 86 HIS A CA 1
ATOM 647 C C . HIS A 1 86 ? 5.046 4.668 -3.377 1.00 98.38 86 HIS A C 1
ATOM 649 O O . HIS A 1 86 ? 4.800 4.747 -2.174 1.00 98.38 86 HIS A O 1
ATOM 655 N N . ARG A 1 87 ? 4.908 5.735 -4.181 1.00 98.62 87 ARG A N 1
ATOM 656 C CA . ARG A 1 87 ? 4.440 7.045 -3.692 1.00 98.62 87 ARG A CA 1
ATOM 657 C C . ARG A 1 87 ? 3.032 6.967 -3.106 1.00 98.62 87 ARG A C 1
ATOM 659 O O . ARG A 1 87 ? 2.787 7.613 -2.093 1.00 98.62 87 ARG A O 1
ATOM 666 N N . GLN A 1 88 ? 2.131 6.195 -3.713 1.00 98.69 88 GLN A N 1
ATOM 667 C CA . GLN A 1 88 ? 0.774 5.992 -3.201 1.00 98.69 88 GLN A CA 1
ATOM 668 C C . GLN A 1 88 ? 0.791 5.348 -1.811 1.00 98.69 88 GLN A C 1
ATOM 670 O O . GLN A 1 88 ? 0.148 5.879 -0.911 1.00 98.69 88 GLN A O 1
ATOM 675 N N . MET A 1 89 ? 1.596 4.299 -1.601 1.00 98.50 89 MET A N 1
ATOM 676 C CA . MET A 1 89 ? 1.773 3.688 -0.277 1.00 98.50 89 MET A CA 1
ATOM 677 C C . MET A 1 89 ? 2.304 4.690 0.754 1.00 98.50 89 MET A C 1
ATOM 679 O O . MET A 1 89 ? 1.753 4.831 1.843 1.00 98.50 89 MET A O 1
ATOM 683 N N . MET A 1 90 ? 3.332 5.463 0.394 1.00 98.31 90 MET A N 1
ATOM 684 C CA . MET A 1 90 ? 3.893 6.480 1.290 1.00 98.31 90 MET A CA 1
ATOM 685 C C . MET A 1 90 ? 2.888 7.589 1.620 1.00 98.31 90 MET A C 1
ATOM 68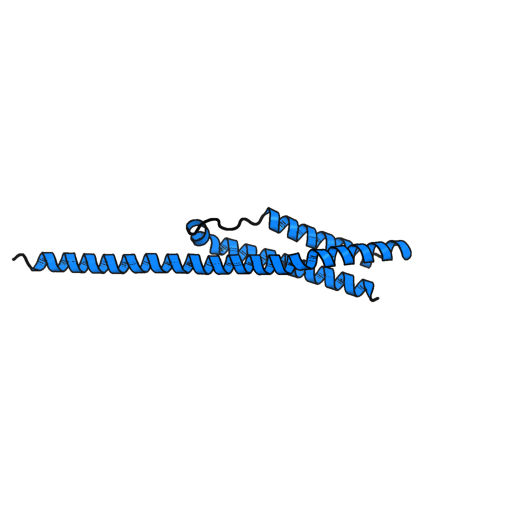7 O O . MET A 1 90 ? 2.891 8.116 2.731 1.00 98.31 90 MET A O 1
ATOM 691 N N . THR A 1 91 ? 2.055 7.987 0.658 1.00 98.75 91 THR A N 1
ATOM 692 C CA . THR A 1 91 ? 0.978 8.956 0.882 1.00 9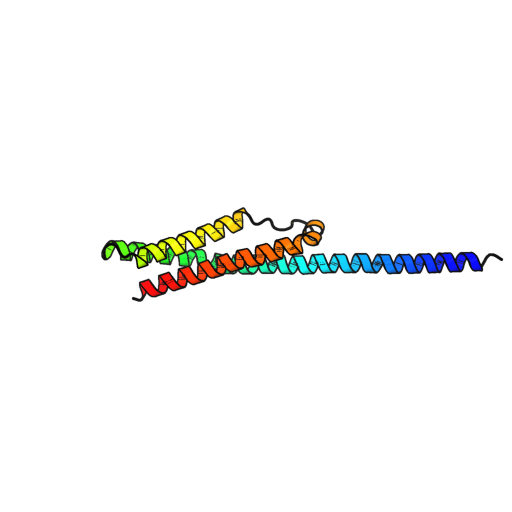8.75 91 THR A CA 1
ATOM 693 C C . THR A 1 91 ? -0.074 8.391 1.819 1.00 98.75 91 THR A C 1
ATOM 695 O O . THR A 1 91 ? -0.377 9.045 2.812 1.00 98.75 91 THR A O 1
ATOM 698 N N . TRP A 1 92 ? -0.526 7.160 1.581 1.00 98.75 92 TRP A N 1
ATOM 699 C CA . TRP A 1 92 ? -1.479 6.493 2.458 1.00 98.75 92 TRP A CA 1
ATOM 700 C C . TRP A 1 92 ? -0.957 6.408 3.899 1.00 98.75 92 TRP A C 1
ATOM 702 O O . TRP A 1 92 ? -1.636 6.862 4.811 1.00 98.75 92 TRP A O 1
ATOM 712 N N . MET A 1 93 ? 0.293 5.980 4.117 1.00 98.38 93 MET A N 1
ATOM 713 C CA . MET A 1 93 ? 0.887 5.932 5.465 1.00 98.38 93 MET A CA 1
ATOM 714 C C . MET A 1 93 ? 0.948 7.301 6.161 1.00 98.38 93 MET A C 1
ATOM 716 O O . MET A 1 93 ? 0.841 7.386 7.383 1.00 98.38 93 MET A O 1
ATOM 720 N N . ARG A 1 94 ? 1.132 8.396 5.408 1.00 98.50 94 ARG A N 1
ATOM 721 C CA . ARG A 1 94 ? 1.121 9.757 5.976 1.00 98.50 94 ARG A CA 1
ATOM 722 C C . ARG A 1 94 ? -0.282 10.254 6.296 1.00 98.50 94 ARG A C 1
ATOM 724 O O . ARG A 1 94 ? -0.421 11.137 7.146 1.00 98.50 94 ARG A O 1
ATOM 731 N N . GLU A 1 95 ? -1.299 9.748 5.617 1.00 98.31 95 GLU A N 1
ATOM 732 C CA . GLU A 1 95 ? -2.691 10.183 5.747 1.00 98.31 95 GLU A CA 1
ATOM 733 C C . GLU A 1 95 ? -3.469 9.330 6.748 1.00 98.31 95 GLU A C 1
ATOM 735 O O . GLU A 1 95 ? -4.282 9.876 7.491 1.00 98.31 95 GLU A O 1
ATOM 740 N N . TYR A 1 96 ? -3.148 8.040 6.851 1.00 98.50 96 TYR A N 1
ATOM 741 C CA . TYR A 1 96 ? -3.793 7.117 7.768 1.00 98.50 96 TYR A CA 1
ATOM 742 C C . TYR A 1 96 ? -3.622 7.560 9.225 1.00 98.50 96 TYR A C 1
ATOM 744 O O . TYR A 1 96 ? -2.531 7.874 9.713 1.00 98.50 96 TYR A O 1
ATOM 752 N N . ARG A 1 97 ? -4.742 7.626 9.935 1.00 98.19 97 ARG A N 1
ATOM 753 C CA . ARG A 1 97 ? -4.847 7.914 11.367 1.00 98.19 97 ARG A CA 1
ATOM 754 C C . ARG A 1 97 ? -5.502 6.716 12.057 1.00 98.19 97 ARG A C 1
ATOM 756 O O . ARG A 1 97 ? -6.718 6.571 11.945 1.00 98.19 97 ARG A O 1
ATOM 763 N N . PRO A 1 98 ? -4.741 5.846 12.740 1.00 96.62 98 PRO A N 1
ATOM 764 C CA . PRO A 1 98 ? -5.338 4.735 13.470 1.00 96.62 98 PRO A CA 1
ATOM 765 C C . PRO A 1 98 ? -6.163 5.259 14.661 1.00 96.62 98 PRO A C 1
ATOM 767 O O . PRO A 1 98 ? -5.686 6.162 15.360 1.00 96.62 98 PRO A O 1
ATOM 770 N N . PRO A 1 99 ? -7.363 4.713 14.936 1.00 96.94 99 PRO A N 1
ATOM 771 C CA . PRO A 1 99 ? -8.112 5.019 16.155 1.00 96.94 99 PRO A CA 1
ATOM 772 C C . PRO A 1 99 ? -7.264 4.751 17.409 1.00 96.94 99 PRO A C 1
ATOM 774 O O . PRO A 1 99 ? -6.604 3.720 17.499 1.00 96.94 99 PRO A O 1
ATOM 777 N N . GLN A 1 100 ? -7.246 5.691 18.360 1.00 96.06 100 GLN A N 1
ATOM 778 C CA . GLN A 1 100 ? -6.348 5.648 19.533 1.00 96.06 100 GLN A CA 1
ATOM 779 C C . GLN A 1 100 ? -7.049 5.262 20.847 1.00 96.06 100 GLN A C 1
ATOM 781 O O . GLN A 1 100 ? -6.395 5.171 21.884 1.00 96.06 100 GLN A O 1
ATOM 786 N N . SER A 1 101 ? -8.369 5.072 20.832 1.00 96.88 101 SER A N 1
ATOM 787 C CA . SER A 1 101 ? -9.154 4.670 22.003 1.00 96.88 101 SER A CA 1
ATOM 788 C C . SER A 1 101 ? -10.412 3.912 21.588 1.00 96.88 101 SER A C 1
ATOM 790 O O . SER A 1 101 ? -10.789 3.929 20.413 1.00 96.88 101 SER A O 1
ATOM 792 N N . ASP A 1 102 ? -11.083 3.288 22.555 1.00 94.88 102 ASP A N 1
ATOM 793 C CA . ASP A 1 102 ? -12.365 2.620 22.324 1.00 94.88 102 ASP A CA 1
ATOM 794 C C . ASP A 1 102 ? -13.458 3.624 21.922 1.00 94.88 102 ASP A C 1
ATOM 796 O O . ASP A 1 102 ? -14.250 3.329 21.031 1.00 94.88 102 ASP A O 1
ATOM 800 N N . GLU A 1 103 ? -13.458 4.852 22.464 1.00 94.56 103 GLU A N 1
ATOM 801 C CA . GLU A 1 103 ? -14.394 5.893 22.007 1.00 94.56 103 GLU A CA 1
ATOM 802 C C . GLU A 1 103 ? -14.133 6.311 20.554 1.00 94.56 103 GLU A C 1
ATOM 804 O O . GLU A 1 103 ? -15.075 6.593 19.811 1.00 94.56 103 GLU A O 1
ATOM 809 N N . ALA A 1 104 ? -12.862 6.351 20.136 1.00 96.69 104 ALA A N 1
ATOM 810 C CA . ALA A 1 104 ? -12.511 6.614 18.745 1.00 96.69 104 ALA A CA 1
ATOM 811 C C . ALA A 1 104 ? -12.931 5.446 17.843 1.00 96.69 104 ALA A C 1
ATOM 813 O O . ALA A 1 104 ? -13.494 5.682 16.777 1.00 96.69 104 ALA A O 1
ATOM 814 N N . LEU A 1 105 ? -12.705 4.201 18.279 1.00 96.75 105 LEU A N 1
ATOM 815 C CA . LEU A 1 105 ? -13.126 2.996 17.560 1.00 96.75 105 LEU A CA 1
ATOM 816 C C . LEU A 1 105 ? -14.636 2.949 17.372 1.00 96.75 105 LEU A C 1
ATOM 818 O O . LEU A 1 105 ? -15.085 2.644 16.275 1.00 96.75 105 LEU A O 1
ATOM 822 N N . GLN A 1 106 ? -15.415 3.315 18.386 1.00 95.81 106 GLN A N 1
ATOM 823 C CA . GLN A 1 106 ? -16.874 3.338 18.305 1.00 95.81 106 GLN A CA 1
ATOM 824 C C . GLN A 1 106 ? -17.394 4.221 17.155 1.00 95.81 106 GLN A C 1
ATOM 826 O O . GLN A 1 106 ? -18.452 3.953 16.609 1.00 95.81 106 GLN A O 1
ATOM 831 N N . GLN A 1 107 ? -16.653 5.256 16.750 1.00 95.50 107 GLN A N 1
ATOM 832 C CA . GLN A 1 107 ? -17.057 6.187 15.684 1.00 95.50 107 GLN A CA 1
ATOM 833 C C . GLN A 1 107 ? -16.292 5.973 14.367 1.00 95.50 107 GLN A C 1
ATOM 835 O O . GLN A 1 107 ? -16.483 6.725 13.412 1.00 95.50 107 GLN A O 1
ATOM 840 N N . ALA A 1 108 ? -15.401 4.980 14.304 1.00 97.69 108 ALA A N 1
ATOM 841 C CA . ALA A 1 108 ? -14.438 4.839 13.215 1.00 97.69 108 ALA A CA 1
ATOM 842 C C . ALA A 1 108 ? -14.919 3.978 12.037 1.00 97.69 108 ALA A C 1
ATOM 844 O O . ALA A 1 108 ? -14.211 3.927 11.036 1.00 97.69 108 ALA A O 1
ATOM 845 N N . GLY A 1 109 ? -16.079 3.317 12.119 1.00 97.75 109 GLY A N 1
ATOM 846 C CA . GLY A 1 109 ? -16.510 2.309 11.138 1.00 97.75 109 GLY A CA 1
ATOM 847 C C . GLY A 1 109 ? -16.444 2.770 9.677 1.00 97.75 109 GLY A C 1
ATOM 848 O O . GLY A 1 109 ? -15.722 2.181 8.873 1.00 97.75 109 GLY A O 1
ATOM 849 N N . ASP A 1 110 ? -17.118 3.872 9.331 1.00 98.38 110 ASP A N 1
ATOM 850 C CA . ASP A 1 110 ? -17.118 4.409 7.958 1.00 98.38 110 ASP A CA 1
ATOM 851 C C . ASP A 1 110 ? -15.720 4.830 7.487 1.00 98.38 110 ASP A C 1
ATOM 853 O O . ASP A 1 110 ? -15.348 4.614 6.330 1.00 98.38 110 ASP A O 1
ATOM 857 N N . TYR A 1 111 ? -14.936 5.416 8.393 1.00 98.62 111 TYR A N 1
ATOM 858 C CA . TYR A 1 111 ? -13.565 5.825 8.119 1.00 98.62 111 TYR A CA 1
ATOM 859 C C . TYR A 1 111 ? -12.675 4.609 7.831 1.00 98.62 111 TYR A C 1
ATOM 861 O O . TYR A 1 111 ? -11.996 4.577 6.810 1.00 98.62 111 TYR A O 1
ATOM 869 N N . LEU A 1 112 ? -12.725 3.575 8.671 1.00 98.75 112 LEU A N 1
ATOM 870 C CA . LEU A 1 112 ? -11.943 2.354 8.497 1.00 98.75 112 LEU A CA 1
ATOM 871 C C . LEU A 1 112 ? -12.361 1.580 7.242 1.00 98.75 112 LEU A C 1
ATOM 873 O O . LEU A 1 112 ? -11.500 1.050 6.546 1.00 98.75 112 LEU A O 1
ATOM 877 N N . LEU A 1 113 ? -13.652 1.565 6.895 1.00 98.75 113 LEU A N 1
ATOM 878 C CA . LEU A 1 113 ? -14.132 0.985 5.636 1.00 98.75 113 LEU A CA 1
ATOM 879 C C . LEU A 1 113 ? -13.575 1.727 4.415 1.00 98.75 113 LEU A C 1
ATOM 881 O O . LEU A 1 113 ? -13.275 1.109 3.391 1.00 98.75 113 LEU A O 1
ATOM 885 N N . ASP A 1 114 ? -13.446 3.050 4.499 1.00 98.81 114 ASP A N 1
ATOM 886 C CA . ASP A 1 114 ? -12.840 3.854 3.441 1.00 98.81 114 ASP A CA 1
ATOM 887 C C . ASP A 1 114 ? -11.329 3.630 3.339 1.00 98.81 114 ASP A C 1
ATOM 889 O O . ASP A 1 114 ? -10.816 3.371 2.248 1.00 98.81 114 ASP A O 1
ATOM 893 N N . GLU A 1 115 ? -10.626 3.622 4.471 1.00 98.88 115 GLU A N 1
ATOM 894 C CA . GLU A 1 115 ? -9.199 3.303 4.522 1.00 98.88 115 GLU A CA 1
ATOM 895 C C . GLU A 1 115 ? -8.913 1.890 4.014 1.00 98.88 115 GLU A C 1
ATOM 897 O O . GLU A 1 115 ? -7.967 1.697 3.250 1.00 98.88 115 GLU A O 1
ATOM 902 N N . ARG A 1 116 ? -9.789 0.924 4.312 1.00 98.75 116 ARG A N 1
ATOM 903 C CA . ARG A 1 116 ? -9.695 -0.447 3.802 1.00 98.75 116 ARG A CA 1
ATOM 904 C C . ARG A 1 116 ? -9.762 -0.512 2.281 1.00 98.75 116 ARG A C 1
ATOM 906 O O . ARG A 1 116 ? -9.006 -1.265 1.663 1.00 98.75 116 ARG A O 1
ATOM 913 N N . ARG A 1 117 ? -10.645 0.279 1.662 1.00 98.81 117 ARG A N 1
ATOM 914 C CA . ARG A 1 117 ? -10.717 0.393 0.197 1.00 98.81 117 ARG A CA 1
ATOM 915 C C . ARG A 1 117 ? -9.480 1.078 -0.372 1.00 98.81 117 ARG A C 1
ATOM 917 O O . ARG A 1 117 ? -8.937 0.604 -1.366 1.00 98.81 117 ARG A O 1
ATOM 924 N N . LYS A 1 118 ? -9.018 2.170 0.245 1.00 98.88 118 LYS A N 1
ATOM 925 C CA . LYS A 1 118 ? -7.827 2.904 -0.212 1.00 98.88 118 LYS A CA 1
ATOM 926 C C . LYS A 1 118 ? -6.584 2.025 -0.189 1.00 98.88 118 LYS A C 1
ATOM 928 O O . LYS A 1 118 ? -5.899 1.940 -1.205 1.00 98.88 118 LYS A O 1
ATOM 933 N N . ILE A 1 119 ? -6.317 1.338 0.922 1.00 98.81 119 ILE A N 1
ATOM 934 C CA . ILE A 1 119 ? -5.137 0.475 1.032 1.00 98.81 119 ILE A CA 1
ATOM 935 C C . ILE A 1 119 ? -5.217 -0.722 0.080 1.00 98.81 119 ILE A C 1
ATOM 937 O O . ILE A 1 119 ? -4.198 -1.118 -0.482 1.00 98.81 119 ILE A O 1
ATOM 941 N N . GLN A 1 120 ? -6.422 -1.235 -0.201 1.00 98.81 120 GLN A N 1
ATOM 942 C CA . GLN A 1 120 ? -6.607 -2.262 -1.227 1.00 98.81 120 GLN A CA 1
ATOM 943 C C . GLN A 1 120 ? -6.214 -1.752 -2.619 1.00 98.81 120 GLN A C 1
ATOM 945 O O . GLN A 1 120 ? -5.463 -2.423 -3.317 1.00 98.81 120 GLN A O 1
ATOM 950 N N . LEU A 1 121 ? -6.643 -0.543 -3.001 1.00 98.81 121 LEU A N 1
ATOM 951 C CA . LEU A 1 121 ? -6.265 0.055 -4.288 1.00 98.81 121 LEU A CA 1
ATOM 952 C C . LEU A 1 121 ? -4.748 0.255 -4.411 1.00 98.81 121 LEU A C 1
ATOM 954 O O . LEU A 1 121 ? -4.182 0.044 -5.483 1.00 98.81 121 LEU A O 1
ATOM 958 N N . VAL A 1 122 ? -4.080 0.637 -3.318 1.00 98.81 122 VAL A N 1
ATOM 959 C CA . VAL A 1 122 ? -2.613 0.731 -3.273 1.00 98.81 122 VAL A CA 1
ATOM 960 C C . VAL A 1 122 ? -1.972 -0.650 -3.445 1.00 98.81 122 VAL A C 1
ATOM 962 O O . VAL A 1 122 ? -1.041 -0.792 -4.238 1.00 98.81 122 VAL A O 1
ATOM 965 N N . SER A 1 123 ? -2.474 -1.671 -2.744 1.00 98.81 123 SER A N 1
ATOM 966 C CA . SER A 1 123 ? -1.993 -3.056 -2.855 1.00 98.81 123 SER A CA 1
ATOM 967 C C . SER A 1 123 ? -2.126 -3.597 -4.284 1.00 98.81 123 SER A C 1
ATOM 969 O O . SER A 1 123 ? -1.170 -4.143 -4.844 1.00 98.81 123 SER A O 1
ATOM 971 N N . ASP A 1 124 ? -3.267 -3.349 -4.928 1.00 98.81 124 ASP A N 1
ATOM 972 C CA . ASP A 1 124 ? -3.524 -3.751 -6.311 1.00 98.81 124 ASP A CA 1
ATOM 973 C C . ASP A 1 124 ? -2.585 -3.024 -7.290 1.00 98.81 124 ASP A C 1
ATOM 975 O O . ASP A 1 124 ? -2.040 -3.638 -8.212 1.00 98.81 124 ASP A O 1
ATOM 979 N N . ALA A 1 125 ? -2.332 -1.726 -7.076 1.00 98.81 125 ALA A N 1
ATOM 980 C CA . ALA A 1 125 ? -1.388 -0.950 -7.881 1.00 98.81 125 ALA A CA 1
ATOM 981 C C . ALA A 1 125 ? 0.051 -1.477 -7.750 1.00 98.81 125 ALA A C 1
ATOM 983 O O . ALA A 1 125 ? 0.771 -1.576 -8.749 1.00 98.81 125 ALA A O 1
ATOM 984 N N . ILE A 1 126 ? 0.458 -1.863 -6.538 1.00 98.81 126 ILE A N 1
ATOM 985 C CA . ILE A 1 126 ? 1.749 -2.508 -6.276 1.00 98.81 126 ILE A CA 1
ATOM 986 C C . ILE A 1 126 ? 1.847 -3.818 -7.057 1.00 98.81 126 ILE A C 1
ATOM 988 O O . ILE A 1 126 ? 2.786 -3.979 -7.838 1.00 98.81 126 ILE A O 1
ATOM 992 N N . ALA A 1 127 ? 0.866 -4.714 -6.914 1.00 98.75 127 ALA A N 1
ATOM 993 C CA . ALA A 1 127 ? 0.856 -5.997 -7.613 1.00 98.75 127 ALA A CA 1
ATOM 994 C C . ALA A 1 127 ? 0.926 -5.815 -9.139 1.00 98.75 127 ALA A C 1
ATOM 996 O O . ALA A 1 127 ? 1.802 -6.375 -9.794 1.00 98.75 127 ALA A O 1
ATOM 997 N N . ALA A 1 128 ? 0.089 -4.939 -9.700 1.00 98.69 128 ALA A N 1
ATOM 998 C CA . ALA A 1 128 ? 0.077 -4.665 -11.134 1.00 98.69 128 ALA A CA 1
ATOM 999 C C . ALA A 1 128 ? 1.405 -4.073 -11.648 1.00 98.69 128 ALA A C 1
ATOM 1001 O O . ALA A 1 128 ? 1.833 -4.378 -12.768 1.00 98.69 128 ALA A O 1
ATOM 1002 N N . SER A 1 129 ? 2.061 -3.220 -10.852 1.00 98.75 129 SER A N 1
ATOM 1003 C CA . SER A 1 129 ? 3.355 -2.625 -11.210 1.00 98.75 129 SER A CA 1
ATOM 1004 C C . SER A 1 129 ? 4.493 -3.652 -11.219 1.00 98.75 129 SER A C 1
ATOM 1006 O O . SER A 1 129 ? 5.308 -3.641 -12.145 1.00 98.75 129 SER A O 1
ATOM 1008 N N . ILE A 1 130 ? 4.498 -4.578 -10.252 1.00 98.75 130 ILE A N 1
ATOM 1009 C CA . ILE A 1 130 ? 5.437 -5.705 -10.172 1.00 98.75 130 ILE A CA 1
ATOM 1010 C C . ILE A 1 130 ? 5.252 -6.620 -11.380 1.00 98.75 130 ILE A C 1
ATOM 1012 O O . ILE A 1 130 ? 6.196 -6.815 -12.143 1.00 98.75 130 ILE A O 1
ATOM 1016 N N . ASP A 1 131 ? 4.022 -7.072 -11.631 1.00 98.44 131 ASP A N 1
ATOM 1017 C CA . ASP A 1 131 ? 3.698 -7.964 -12.746 1.00 98.44 131 ASP A CA 1
ATOM 1018 C C . ASP A 1 131 ? 4.126 -7.376 -14.101 1.00 98.44 131 ASP A C 1
ATOM 1020 O O . ASP A 1 131 ? 4.608 -8.080 -14.994 1.00 98.44 131 ASP A O 1
ATOM 1024 N N . ARG A 1 132 ? 3.936 -6.063 -14.294 1.00 98.00 132 ARG A N 1
ATOM 1025 C CA . ARG A 1 132 ? 4.383 -5.367 -15.509 1.00 98.00 132 ARG A CA 1
ATOM 1026 C C . ARG A 1 132 ? 5.905 -5.375 -15.629 1.00 98.00 132 ARG A C 1
ATOM 1028 O O . ARG A 1 132 ? 6.403 -5.626 -16.725 1.00 98.00 132 ARG A O 1
ATOM 1035 N N . ALA A 1 133 ? 6.619 -5.078 -14.549 1.00 97.94 133 ALA A N 1
ATOM 1036 C CA . ALA A 1 133 ? 8.075 -5.036 -14.551 1.00 97.94 133 ALA A CA 1
ATOM 1037 C C . ALA A 1 133 ? 8.683 -6.420 -14.818 1.00 97.94 133 ALA A C 1
ATOM 1039 O O . ALA A 1 133 ? 9.552 -6.551 -15.677 1.00 97.94 133 ALA A O 1
ATOM 1040 N N . GLU A 1 134 ? 8.170 -7.462 -14.164 1.00 97.75 134 GLU A N 1
ATOM 1041 C CA . GLU A 1 134 ? 8.634 -8.841 -14.345 1.00 97.75 134 GLU A CA 1
ATOM 1042 C C . GLU A 1 134 ? 8.458 -9.323 -15.788 1.00 97.75 134 GLU A C 1
ATOM 1044 O O . GLU A 1 134 ? 9.402 -9.850 -16.379 1.00 97.75 134 GLU A O 1
ATOM 1049 N N . ARG A 1 135 ? 7.298 -9.056 -16.411 1.00 96.69 135 ARG A N 1
ATOM 1050 C CA . ARG A 1 135 ? 7.062 -9.394 -17.829 1.00 96.69 135 ARG A CA 1
ATOM 1051 C C . ARG A 1 135 ? 8.077 -8.759 -18.776 1.00 96.69 135 ARG A C 1
ATOM 1053 O O . ARG A 1 135 ? 8.434 -9.370 -19.779 1.00 96.69 135 ARG A O 1
ATOM 1060 N N . LEU A 1 136 ? 8.528 -7.541 -18.482 1.00 94.81 136 LEU A N 1
ATOM 1061 C CA . LEU A 1 136 ? 9.516 -6.847 -19.306 1.00 94.81 136 LEU A CA 1
ATOM 1062 C C . LEU A 1 136 ? 10.939 -7.353 -19.077 1.00 94.81 136 LEU A C 1
ATOM 1064 O O . LEU A 1 136 ? 11.766 -7.193 -19.965 1.00 94.81 136 LEU A O 1
ATOM 1068 N N . LEU A 1 137 ? 11.248 -7.960 -17.931 1.00 92.75 137 LEU A N 1
ATOM 1069 C CA . LEU A 1 137 ? 12.581 -8.499 -17.642 1.00 92.75 137 LEU A CA 1
ATOM 1070 C C . LEU A 1 137 ? 12.803 -9.894 -18.233 1.00 92.75 137 LEU A C 1
ATOM 1072 O O . LEU A 1 137 ? 13.938 -10.237 -18.549 1.00 92.75 137 LEU A O 1
ATOM 1076 N N . VAL A 1 138 ? 11.735 -10.667 -18.436 1.00 90.06 138 VAL A N 1
ATOM 1077 C CA . VAL A 1 138 ? 11.799 -11.994 -19.080 1.00 90.06 138 VAL A CA 1
ATOM 1078 C C . VAL A 1 138 ? 11.623 -11.959 -20.602 1.00 90.06 138 VAL A C 1
ATOM 1080 O O . VAL A 1 138 ? 11.788 -12.987 -21.256 1.00 90.06 138 VAL A O 1
ATOM 1083 N N . ARG A 1 139 ? 11.257 -10.801 -21.160 1.00 76.50 139 ARG A N 1
ATOM 1084 C CA . ARG A 1 139 ? 11.151 -10.566 -22.607 1.00 76.50 139 ARG A CA 1
ATOM 1085 C C . ARG A 1 139 ? 12.521 -10.453 -23.258 1.00 76.50 139 ARG A C 1
ATOM 1087 O O . ARG A 1 139 ? 12.663 -10.935 -24.398 1.00 76.50 139 ARG A O 1
#

Sequence (139 aa):
MIASHVVGSVRWRLLLASFLVLAVACQNQEVEENRILAEDVMTVHDEAMAKMTQMHELRLQLEGRAGGSGPDPEIGAAIEALQQAHRQMMTWMREYRPPQSDEALQQAGDYLLDERRKIQLVSDAIAASIDRAERLLVR

Organism: NCBI:txid1121409